Protein AF-A0A0G1VFM7-F1 (afdb_monomer_lite)

Secondary structure (DSSP, 8-state):
-HHHHHHHHHHHHHHHH-S--------SSGGG-S--PPP-HHHHTEEEEEESS---GGGHHHHHHHHHHHH-TTSEEEEEEETTS--GGGGGG-BTTEEEEEEPPPS---GGGHHHHHHHHHHHHHHHHHTT-SEEEEEETT-----SSHHHHHHHHHHHS--TTGGGS--

Sequence (171 aa):
MLRKLIIRVIIAARSITRKFITFHTRPMFASNMKYRGKETAEDALCAIIIQGPIKHEENFTLETVKLYRHHYPAATVVVSTWEEEDVSSFEVLKSEHFKIILNKKPPIAGQNNVNMQIASTKAGIDFATQLHLKYVLKTRTDERMYGVDCLKFLIKMLNRFPVVGLGKLFT

pLDDT: mean 91.55, std 11.04, range [38.28, 98.75]

Foldseek 3Di:
DVVVVVVVVQVVVCVVPVDDDDDDDDDQALVPDPDFADEDPLQLLEEEEAAEAADPVSSRLVRQQSNCCRLRVNHQYEYQYAPPHDPVSCPVVDDPSYYYHHDHQDPDLPDVSVVSRVRSVVVSVVVSVVVVRDYYHYDYSNDHDNDSCPSVVVVVVCVVDPDPDPPPPPD

Radius of gyration: 19.28 Å; chains: 1; bounding box: 52×42×46 Å

Structure (mmCIF, N/CA/C/O backbone):
data_AF-A0A0G1VFM7-F1
#
_entry.id   AF-A0A0G1VFM7-F1
#
loop_
_atom_site.group_PDB
_atom_site.id
_atom_site.type_symbol
_atom_site.label_atom_id
_atom_site.label_alt_id
_atom_site.label_comp_id
_atom_site.label_asym_id
_atom_site.label_entity_id
_atom_site.label_seq_id
_atom_site.pdbx_PDB_ins_code
_atom_site.Cartn_x
_atom_site.Cartn_y
_atom_site.Cartn_z
_atom_site.occupancy
_atom_site.B_iso_or_equiv
_atom_site.auth_seq_id
_atom_site.auth_comp_id
_atom_site.auth_asym_id
_atom_site.auth_atom_id
_atom_site.pdbx_PDB_model_num
ATOM 1 N N . MET A 1 1 ? 23.051 7.858 -19.584 1.00 60.56 1 MET A N 1
ATOM 2 C CA . MET A 1 1 ? 24.395 7.255 -19.759 1.00 60.56 1 MET A CA 1
ATOM 3 C C . MET A 1 1 ? 24.661 6.071 -18.824 1.00 60.56 1 MET A C 1
ATOM 5 O O . MET A 1 1 ? 25.046 5.024 -19.328 1.00 60.56 1 MET A O 1
ATOM 9 N N . LEU A 1 2 ? 24.378 6.171 -17.519 1.00 72.50 2 LEU A N 1
ATOM 10 C CA . LEU A 1 2 ? 24.672 5.128 -16.517 1.00 72.50 2 LEU A CA 1
ATOM 11 C C . LEU A 1 2 ? 24.056 3.741 -16.806 1.00 72.50 2 LEU A C 1
ATOM 13 O O . LEU A 1 2 ? 24.743 2.729 -16.735 1.00 72.50 2 LEU A O 1
ATOM 17 N N . ARG A 1 3 ? 22.790 3.677 -17.246 1.00 73.06 3 ARG A N 1
ATOM 18 C CA . ARG A 1 3 ? 22.129 2.405 -17.609 1.00 73.06 3 ARG A CA 1
ATOM 19 C C . ARG A 1 3 ? 22.849 1.649 -18.735 1.00 73.06 3 ARG A C 1
ATOM 21 O O . ARG A 1 3 ? 22.937 0.428 -18.685 1.00 73.06 3 ARG A O 1
ATOM 28 N N . LYS A 1 4 ? 23.383 2.360 -19.739 1.00 75.38 4 LYS A N 1
ATOM 29 C CA . LYS A 1 4 ? 24.144 1.740 -20.841 1.00 75.38 4 LYS A CA 1
ATOM 30 C C . LYS A 1 4 ? 25.476 1.173 -20.341 1.00 75.38 4 LYS A C 1
ATOM 32 O O . LYS A 1 4 ? 25.886 0.117 -20.808 1.00 75.38 4 LYS A O 1
ATOM 37 N N . LEU A 1 5 ? 26.113 1.843 -19.379 1.00 82.12 5 LEU A N 1
ATOM 38 C CA . LEU A 1 5 ? 27.342 1.368 -18.743 1.00 82.12 5 LEU A CA 1
ATOM 39 C C . LEU A 1 5 ? 27.089 0.102 -17.909 1.00 82.12 5 LEU A C 1
ATOM 41 O O . LEU A 1 5 ? 27.778 -0.892 -18.106 1.00 82.12 5 LEU A O 1
ATOM 45 N N . ILE A 1 6 ? 26.044 0.092 -17.074 1.00 80.75 6 ILE A N 1
ATOM 46 C CA . ILE A 1 6 ? 25.647 -1.081 -16.271 1.00 80.75 6 ILE A CA 1
ATOM 47 C C . ILE A 1 6 ? 25.335 -2.285 -17.168 1.00 80.75 6 ILE A C 1
ATOM 49 O O . ILE A 1 6 ? 25.810 -3.388 -16.915 1.00 80.75 6 ILE A O 1
ATOM 53 N N . ILE A 1 7 ? 24.594 -2.077 -18.262 1.00 79.81 7 ILE A N 1
ATOM 54 C CA . ILE A 1 7 ? 24.302 -3.146 -19.227 1.00 79.81 7 ILE A CA 1
ATOM 55 C C . ILE A 1 7 ? 25.593 -3.691 -19.854 1.00 79.81 7 ILE A C 1
ATOM 57 O O . ILE A 1 7 ? 25.735 -4.904 -19.973 1.00 79.81 7 ILE A O 1
ATOM 61 N N . ARG A 1 8 ? 26.558 -2.830 -20.212 1.00 81.69 8 ARG A N 1
ATOM 62 C CA . ARG A 1 8 ? 27.859 -3.274 -20.745 1.00 81.69 8 ARG A CA 1
ATOM 63 C C . ARG A 1 8 ? 28.638 -4.121 -19.737 1.00 81.69 8 ARG A C 1
ATOM 65 O O . ARG A 1 8 ? 29.173 -5.154 -20.125 1.00 81.69 8 ARG A O 1
ATOM 72 N N . VAL A 1 9 ? 28.647 -3.733 -18.461 1.00 84.50 9 VAL A N 1
ATOM 73 C CA . VAL A 1 9 ? 29.278 -4.515 -17.381 1.00 84.50 9 VAL A CA 1
ATOM 74 C C . VAL A 1 9 ? 28.606 -5.882 -17.230 1.00 84.50 9 VAL A C 1
ATOM 76 O O . VAL A 1 9 ? 29.286 -6.903 -17.176 1.00 84.50 9 VAL A O 1
ATOM 79 N N . ILE A 1 10 ? 27.273 -5.925 -17.240 1.00 83.25 10 ILE A N 1
ATOM 80 C CA . ILE A 1 10 ? 26.504 -7.174 -17.148 1.00 83.25 10 ILE A CA 1
ATOM 81 C C . ILE A 1 10 ? 26.780 -8.097 -18.345 1.00 83.25 10 ILE A C 1
ATOM 83 O O . ILE A 1 10 ? 26.940 -9.305 -18.174 1.00 83.25 10 ILE A O 1
ATOM 87 N N . ILE A 1 11 ? 26.874 -7.542 -19.557 1.00 78.50 11 ILE A N 1
ATOM 88 C CA . ILE A 1 11 ? 27.211 -8.308 -20.765 1.00 78.50 11 ILE A CA 1
ATOM 89 C C . ILE A 1 11 ? 28.635 -8.871 -20.671 1.00 78.50 11 ILE A C 1
ATOM 91 O O . ILE A 1 11 ? 28.840 -10.039 -20.986 1.00 78.50 11 ILE A O 1
ATOM 95 N N . ALA A 1 12 ? 29.607 -8.089 -20.198 1.00 81.62 12 ALA A N 1
ATOM 96 C CA . ALA A 1 12 ? 30.971 -8.579 -19.996 1.00 81.62 12 ALA A CA 1
ATOM 97 C C . ALA A 1 12 ? 31.026 -9.710 -18.949 1.00 81.62 12 ALA A C 1
ATOM 99 O O . ALA A 1 12 ? 31.680 -10.731 -19.164 1.00 81.62 12 ALA A O 1
ATOM 100 N N . ALA A 1 13 ? 30.263 -9.586 -17.857 1.00 79.44 13 ALA A N 1
ATOM 101 C CA . ALA A 1 13 ? 30.152 -10.619 -16.828 1.00 79.44 13 ALA A CA 1
ATOM 102 C C . ALA A 1 13 ? 29.525 -11.928 -17.350 1.00 79.44 13 ALA A C 1
ATOM 104 O O . ALA A 1 13 ? 29.862 -13.009 -16.860 1.00 79.44 13 ALA A O 1
ATOM 105 N N . ARG A 1 14 ? 28.663 -11.877 -18.377 1.00 81.50 14 ARG A N 1
ATOM 106 C CA . ARG A 1 14 ? 28.133 -13.082 -19.042 1.00 81.50 14 ARG A CA 1
ATOM 107 C C . ARG A 1 14 ? 29.241 -13.905 -19.702 1.00 81.50 14 ARG A C 1
ATOM 109 O O . ARG A 1 14 ? 29.219 -15.128 -19.580 1.00 81.50 14 ARG A O 1
ATOM 116 N N . SER A 1 15 ? 30.203 -13.262 -20.364 1.00 75.94 15 SER A N 1
ATOM 117 C CA . SER A 1 15 ? 31.310 -13.958 -21.040 1.00 75.94 15 SER A CA 1
ATOM 118 C C . SER A 1 15 ? 32.199 -14.728 -20.061 1.00 75.94 15 SER A C 1
ATOM 120 O O . SER A 1 15 ? 32.720 -15.784 -20.402 1.00 75.94 15 SER A O 1
ATOM 122 N N . ILE A 1 16 ? 32.316 -14.229 -18.828 1.00 82.50 16 ILE A N 1
ATOM 123 C CA . ILE A 1 16 ? 33.106 -14.851 -17.759 1.00 82.50 16 ILE A CA 1
ATOM 124 C C . ILE A 1 16 ? 32.307 -15.962 -17.064 1.00 82.50 16 ILE A C 1
ATOM 126 O O . ILE A 1 16 ? 32.811 -17.058 -16.844 1.00 82.50 16 ILE A O 1
ATOM 130 N N . THR A 1 17 ? 31.042 -15.701 -16.729 1.00 84.69 17 THR A N 1
ATOM 131 C CA . THR A 1 17 ? 30.220 -16.615 -15.912 1.00 84.69 17 THR A CA 1
ATOM 132 C C . THR A 1 17 ? 29.528 -17.718 -16.710 1.00 84.69 17 THR A C 1
ATOM 134 O O . THR A 1 17 ? 29.045 -18.676 -16.110 1.00 84.69 17 THR A O 1
ATOM 137 N N . ARG A 1 18 ? 29.430 -17.576 -18.041 1.00 85.19 18 ARG A N 1
ATOM 138 C CA . ARG A 1 18 ? 28.647 -18.441 -18.946 1.00 85.19 18 ARG A CA 1
ATOM 139 C C . ARG A 1 18 ? 27.169 -18.600 -18.541 1.00 85.19 18 ARG A C 1
ATOM 141 O O . ARG A 1 18 ? 26.533 -19.588 -18.894 1.00 85.19 18 ARG A O 1
ATOM 148 N N . LYS A 1 19 ? 26.601 -17.626 -17.821 1.00 84.94 19 LYS A N 1
ATOM 149 C CA . LYS A 1 19 ? 25.201 -17.623 -17.357 1.00 84.94 19 LYS A CA 1
ATOM 150 C C . LYS A 1 19 ? 24.385 -16.531 -18.047 1.00 84.94 19 LYS A C 1
ATOM 152 O O . LYS A 1 19 ? 24.918 -15.489 -18.427 1.00 84.94 19 LYS A O 1
ATOM 157 N N . PHE A 1 20 ? 23.076 -16.738 -18.182 1.00 83.88 20 PHE A N 1
ATOM 158 C CA . PHE A 1 20 ? 22.158 -15.659 -18.553 1.00 83.88 20 PHE A CA 1
ATOM 159 C C . PHE A 1 20 ? 21.971 -14.718 -17.358 1.00 83.88 20 PHE A C 1
ATOM 161 O O . PHE A 1 20 ? 21.590 -15.162 -16.279 1.00 83.88 20 PHE A O 1
ATOM 168 N N . ILE A 1 21 ? 22.247 -13.425 -17.550 1.00 83.56 21 ILE A N 1
ATOM 169 C CA . ILE A 1 21 ? 22.096 -12.400 -16.511 1.00 83.56 21 ILE A CA 1
ATOM 170 C C . ILE A 1 21 ? 20.976 -11.447 -16.926 1.00 83.56 21 ILE A C 1
ATOM 172 O O . ILE A 1 21 ? 21.009 -10.875 -18.016 1.00 83.56 21 ILE A O 1
ATOM 176 N N . THR A 1 22 ? 19.996 -11.260 -16.045 1.00 80.25 22 THR A N 1
ATOM 177 C CA . THR A 1 22 ? 18.881 -10.325 -16.231 1.00 80.25 22 THR A CA 1
ATOM 178 C C . THR A 1 22 ? 18.971 -9.184 -15.227 1.00 80.25 22 THR A C 1
ATOM 180 O O . THR A 1 22 ? 19.185 -9.419 -14.041 1.00 80.25 22 THR A O 1
ATOM 183 N N . PHE A 1 23 ? 18.746 -7.953 -15.682 1.00 83.44 23 PHE A N 1
ATOM 184 C CA . PHE A 1 23 ? 18.671 -6.767 -14.832 1.00 83.44 23 PHE A CA 1
ATOM 185 C C . PHE A 1 23 ? 17.416 -5.974 -15.163 1.00 83.44 23 PHE A C 1
ATOM 187 O O . PHE A 1 23 ? 17.111 -5.742 -16.335 1.00 83.44 23 PHE A O 1
ATOM 194 N N . HIS A 1 24 ? 16.690 -5.551 -14.132 1.00 84.81 24 HIS A N 1
ATOM 195 C CA . HIS A 1 24 ? 15.420 -4.864 -14.299 1.00 84.81 24 HIS A CA 1
ATOM 196 C C . HIS A 1 24 ? 15.310 -3.669 -13.350 1.00 84.81 24 HIS A C 1
ATOM 198 O O . HIS A 1 24 ? 15.416 -3.808 -12.139 1.00 84.81 24 HIS A O 1
ATOM 204 N N . THR A 1 25 ? 15.000 -2.499 -13.908 1.00 89.88 25 THR A N 1
ATOM 205 C CA . THR A 1 25 ? 14.692 -1.264 -13.169 1.00 89.88 25 THR A CA 1
ATOM 206 C C . THR A 1 25 ? 13.190 -1.021 -13.142 1.00 89.88 25 THR A C 1
ATOM 208 O O . THR A 1 25 ? 12.519 -1.322 -14.129 1.00 89.88 25 THR A O 1
ATOM 211 N N . ARG A 1 26 ? 12.646 -0.453 -12.067 1.00 91.62 26 ARG A N 1
ATOM 212 C CA . ARG A 1 26 ? 11.230 -0.061 -11.996 1.00 91.62 26 ARG A CA 1
ATOM 213 C C . ARG A 1 26 ? 11.095 1.461 -11.848 1.00 91.62 26 ARG A C 1
ATOM 215 O O . ARG A 1 26 ? 12.008 2.071 -11.294 1.00 91.62 26 ARG A O 1
ATOM 222 N N . PRO A 1 27 ? 10.024 2.087 -12.371 1.00 94.69 27 PRO A N 1
ATOM 223 C CA . PRO A 1 27 ? 9.819 3.524 -12.209 1.00 94.69 27 PRO A CA 1
ATOM 224 C C . PRO A 1 27 ? 9.600 3.898 -10.741 1.00 94.69 27 PRO A C 1
ATOM 226 O O . PRO A 1 27 ? 8.783 3.281 -10.070 1.00 94.69 27 PRO A O 1
ATOM 229 N N . MET A 1 28 ? 10.297 4.922 -10.248 1.00 95.88 28 MET A N 1
ATOM 230 C CA . MET A 1 28 ? 10.112 5.395 -8.868 1.00 95.88 28 MET A CA 1
ATOM 231 C C . MET A 1 28 ? 8.787 6.1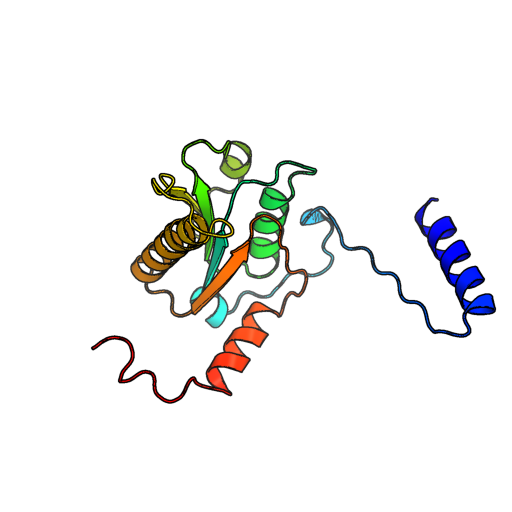45 -8.686 1.00 95.88 28 MET A C 1
ATOM 233 O O . MET A 1 28 ? 8.150 5.999 -7.648 1.00 95.88 28 MET A O 1
ATOM 237 N N . PHE A 1 29 ? 8.357 6.883 -9.711 1.00 96.94 29 PHE A N 1
ATOM 238 C CA . PHE A 1 29 ? 7.152 7.710 -9.682 1.00 96.94 29 PHE A CA 1
ATOM 239 C C . PHE A 1 29 ? 5.995 7.035 -10.411 1.00 96.94 29 PHE A C 1
ATOM 241 O O . PHE A 1 29 ? 6.179 6.487 -11.504 1.00 96.94 29 PHE A O 1
ATOM 248 N N . ALA A 1 30 ? 4.793 7.125 -9.842 1.00 95.88 30 ALA A N 1
ATOM 249 C CA . ALA A 1 30 ? 3.584 6.562 -10.439 1.00 95.88 30 ALA A CA 1
ATOM 250 C C . ALA A 1 30 ? 3.264 7.193 -11.806 1.00 95.88 30 ALA A C 1
ATOM 252 O O . ALA A 1 30 ? 2.807 6.503 -12.715 1.00 95.88 30 ALA A O 1
ATOM 253 N N . SER A 1 31 ? 3.592 8.476 -11.991 1.00 95.75 31 SER A N 1
ATOM 254 C CA . SER A 1 31 ? 3.444 9.203 -13.262 1.00 95.75 31 SER A CA 1
ATOM 255 C C . SER A 1 31 ? 4.256 8.608 -14.417 1.00 95.75 31 SER A C 1
ATOM 257 O O . SER A 1 31 ? 3.901 8.789 -15.578 1.00 95.75 31 SER A O 1
ATOM 259 N N . ASN A 1 32 ? 5.318 7.855 -14.118 1.00 95.94 32 ASN A N 1
ATOM 260 C CA . ASN A 1 32 ? 6.173 7.221 -15.122 1.00 95.94 32 ASN A CA 1
ATOM 261 C C . ASN A 1 32 ? 5.675 5.823 -15.535 1.00 95.94 32 ASN A C 1
ATOM 263 O O . ASN A 1 32 ? 6.335 5.131 -16.321 1.00 95.94 32 ASN A O 1
ATOM 267 N N . MET A 1 33 ? 4.535 5.373 -15.003 1.00 94.56 33 MET A N 1
ATOM 268 C CA . MET A 1 33 ? 3.935 4.096 -15.371 1.00 94.56 33 MET A CA 1
ATOM 269 C C . MET A 1 33 ? 3.219 4.189 -16.714 1.00 94.56 33 MET A C 1
ATOM 271 O O . MET A 1 33 ? 2.302 4.979 -16.902 1.00 94.56 33 MET A O 1
ATOM 275 N N . LYS A 1 34 ? 3.604 3.314 -17.646 1.00 90.75 34 LYS A N 1
ATOM 276 C CA . LYS A 1 34 ? 3.023 3.268 -18.999 1.00 90.75 34 LYS A CA 1
ATOM 277 C C . LYS A 1 34 ? 1.641 2.624 -19.059 1.00 90.75 34 LYS A C 1
ATOM 279 O O . LYS A 1 34 ? 0.901 2.856 -20.006 1.00 90.75 34 LYS A O 1
ATOM 284 N N . TYR A 1 35 ? 1.327 1.783 -18.081 1.00 87.94 35 TYR A N 1
ATOM 285 C CA . TYR A 1 35 ? 0.092 1.012 -18.038 1.00 87.94 35 TYR A CA 1
ATOM 286 C C . TYR A 1 35 ? -0.725 1.450 -16.832 1.00 87.94 35 TYR A C 1
ATOM 288 O O . TYR A 1 35 ? -0.168 1.715 -15.764 1.00 87.94 35 TYR A O 1
ATOM 296 N N . ARG A 1 36 ? -2.038 1.522 -17.024 1.00 90.06 36 ARG A N 1
ATOM 297 C CA . ARG A 1 36 ? -3.035 1.783 -15.990 1.00 90.06 36 ARG A CA 1
ATOM 298 C C . ARG A 1 36 ? -3.875 0.526 -15.828 1.00 90.06 36 ARG A C 1
ATOM 300 O O . ARG A 1 36 ? -4.110 -0.174 -16.814 1.00 90.06 36 ARG A O 1
ATOM 307 N N . GLY A 1 37 ? -4.296 0.230 -14.605 1.00 89.44 37 GLY A N 1
ATOM 308 C CA . GLY A 1 37 ? -5.250 -0.853 -14.415 1.00 89.44 37 GLY A CA 1
ATOM 309 C C . GLY A 1 37 ? -6.651 -0.439 -14.843 1.00 89.44 37 GLY A C 1
ATOM 310 O O . GLY A 1 37 ? -6.937 0.741 -15.066 1.00 89.44 37 GLY A O 1
ATOM 311 N N . LYS A 1 38 ? -7.513 -1.438 -14.999 1.00 89.50 38 LYS A N 1
ATOM 312 C CA . LYS A 1 38 ? -8.927 -1.221 -15.291 1.00 89.50 38 LYS A CA 1
ATOM 313 C C . LYS A 1 38 ? -9.689 -1.151 -13.982 1.00 89.50 38 LYS A C 1
ATOM 315 O O . LYS A 1 38 ? -9.327 -1.813 -13.019 1.00 89.50 38 LYS A O 1
ATOM 320 N N . GLU A 1 39 ? -10.751 -0.369 -13.975 1.00 89.31 39 GLU A N 1
ATOM 321 C CA . GLU A 1 39 ? -11.720 -0.427 -12.896 1.00 89.31 39 GLU A CA 1
ATOM 322 C C . GLU A 1 39 ? -12.513 -1.733 -13.004 1.00 89.31 39 GLU A C 1
ATOM 324 O O . GLU A 1 39 ? -12.977 -2.089 -14.091 1.00 89.31 39 GLU A O 1
ATOM 329 N N . THR A 1 40 ? -12.623 -2.477 -11.905 1.00 91.44 40 THR A N 1
ATOM 330 C CA . THR A 1 40 ? -13.384 -3.728 -11.862 1.00 91.44 40 THR A CA 1
ATOM 331 C C . THR A 1 40 ? -14.272 -3.766 -10.627 1.00 91.44 40 THR A C 1
ATOM 333 O O . THR A 1 40 ? -13.930 -3.207 -9.583 1.00 91.44 40 THR A O 1
ATOM 336 N N . ALA A 1 41 ? -15.414 -4.447 -10.741 1.00 91.50 41 ALA A N 1
ATOM 337 C CA . ALA A 1 41 ? -16.328 -4.629 -9.619 1.00 91.50 41 ALA A CA 1
ATOM 338 C C . ALA A 1 41 ? -15.670 -5.421 -8.478 1.00 91.50 41 ALA A C 1
ATOM 340 O O . ALA A 1 41 ? -15.945 -5.160 -7.312 1.00 91.50 41 ALA A O 1
ATOM 341 N N . GLU A 1 42 ? -14.777 -6.368 -8.788 1.00 92.19 42 GLU A N 1
ATOM 342 C CA . GLU A 1 42 ? -14.026 -7.079 -7.755 1.00 92.19 42 GLU A CA 1
ATOM 343 C C . GLU A 1 42 ? -13.046 -6.173 -7.000 1.00 92.19 42 GLU A C 1
ATOM 345 O O . GLU A 1 42 ? -12.967 -6.277 -5.775 1.00 92.19 42 GLU A O 1
ATOM 350 N N . ASP A 1 43 ? -12.343 -5.267 -7.687 1.00 93.81 43 ASP A N 1
ATOM 351 C CA . ASP A 1 43 ? -11.438 -4.314 -7.029 1.00 93.81 43 ASP A CA 1
ATOM 352 C C . ASP A 1 43 ? -12.207 -3.337 -6.130 1.00 93.81 43 ASP A C 1
ATOM 354 O O . ASP A 1 43 ? -11.718 -2.994 -5.056 1.00 93.81 43 ASP A O 1
ATOM 358 N N . ALA A 1 44 ? -13.435 -2.958 -6.508 1.00 95.56 44 ALA A N 1
ATOM 359 C CA . ALA A 1 44 ? -14.317 -2.122 -5.686 1.00 95.56 44 ALA A CA 1
ATOM 360 C C . ALA A 1 44 ? -14.666 -2.756 -4.326 1.00 95.56 44 ALA A C 1
ATOM 362 O O . ALA A 1 44 ? -15.021 -2.058 -3.381 1.00 95.56 44 ALA A O 1
ATOM 363 N N . LEU A 1 45 ? -14.532 -4.080 -4.206 1.00 97.12 45 LEU A N 1
ATOM 364 C CA . LEU A 1 45 ? -14.742 -4.828 -2.965 1.00 97.12 45 LEU A CA 1
ATOM 365 C C . LEU A 1 45 ? -13.449 -5.026 -2.158 1.00 97.12 45 LEU A C 1
ATOM 367 O O . LEU A 1 45 ? -13.439 -5.827 -1.219 1.00 97.12 45 LEU A O 1
ATOM 371 N N . CYS A 1 46 ? -12.355 -4.356 -2.526 1.00 97.75 46 CYS A N 1
ATOM 372 C CA . CYS A 1 46 ? -11.041 -4.559 -1.928 1.00 97.75 46 CYS A CA 1
ATOM 373 C C . CYS A 1 46 ? -10.546 -3.342 -1.147 1.00 97.75 46 CYS A C 1
ATOM 375 O O . CYS A 1 46 ? -10.630 -2.202 -1.605 1.00 97.75 46 CYS A O 1
ATOM 377 N N . ALA A 1 47 ? -9.909 -3.616 -0.009 1.00 98.44 47 ALA A N 1
ATOM 378 C CA . ALA A 1 47 ? -9.020 -2.678 0.662 1.00 98.44 47 ALA A CA 1
ATOM 379 C C . ALA A 1 47 ? -7.554 -3.098 0.488 1.00 98.44 47 ALA A C 1
ATOM 381 O O . ALA A 1 47 ? -7.196 -4.248 0.749 1.00 98.44 47 ALA A O 1
ATOM 382 N N . ILE A 1 48 ? -6.687 -2.159 0.107 1.00 98.56 48 ILE A N 1
ATOM 383 C CA . ILE A 1 48 ? -5.231 -2.331 0.132 1.00 98.56 48 ILE A CA 1
ATOM 384 C C . ILE A 1 48 ? -4.691 -1.607 1.366 1.00 98.56 48 ILE A C 1
ATOM 386 O O . ILE A 1 48 ? -4.646 -0.379 1.392 1.00 98.56 48 ILE A O 1
ATOM 390 N N . ILE A 1 49 ? -4.278 -2.360 2.383 1.00 98.75 49 ILE A N 1
ATOM 391 C CA . ILE A 1 49 ? -3.742 -1.830 3.640 1.00 98.75 49 ILE A CA 1
ATOM 392 C C . ILE A 1 49 ? -2.218 -1.794 3.552 1.00 98.75 49 ILE A C 1
ATOM 394 O O . ILE A 1 49 ? -1.556 -2.831 3.567 1.00 98.75 49 ILE A O 1
ATOM 398 N N . ILE A 1 50 ? -1.661 -0.592 3.503 1.00 98.69 50 ILE A N 1
ATOM 399 C CA . I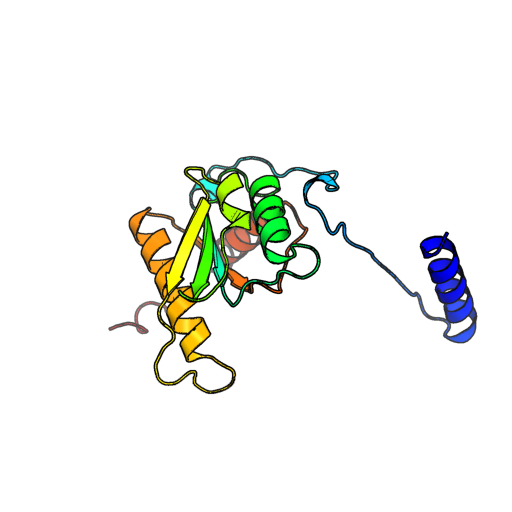LE A 1 50 ? -0.227 -0.331 3.557 1.00 98.69 50 ILE A CA 1
ATOM 400 C C . ILE A 1 50 ? 0.132 -0.033 5.009 1.00 98.69 50 ILE A C 1
ATOM 402 O O . ILE A 1 50 ? -0.275 0.984 5.570 1.00 98.69 50 ILE A O 1
ATOM 406 N N . GLN A 1 51 ? 0.883 -0.939 5.620 1.00 98.19 51 GLN A N 1
ATOM 407 C CA . GLN A 1 51 ? 1.157 -0.934 7.048 1.00 98.19 51 GLN A CA 1
ATOM 408 C C . GLN A 1 51 ? 2.623 -0.593 7.350 1.00 98.19 51 GLN A C 1
ATOM 410 O O . GLN A 1 51 ? 3.528 -1.171 6.751 1.00 98.19 51 GLN A O 1
ATOM 415 N N . GLY A 1 52 ? 2.871 0.290 8.320 1.00 97.06 52 GLY A N 1
ATOM 416 C CA . GLY A 1 52 ? 4.221 0.580 8.826 1.00 97.06 52 GLY A CA 1
ATOM 417 C C . GLY A 1 52 ? 4.579 2.070 8.844 1.00 97.06 52 GLY A C 1
ATOM 418 O O . GLY A 1 52 ? 3.732 2.890 8.509 1.00 97.06 52 GLY A O 1
ATOM 419 N N . PRO A 1 53 ? 5.818 2.420 9.245 1.00 97.12 53 PRO A N 1
ATOM 420 C CA . PRO A 1 53 ? 6.296 3.807 9.263 1.00 97.12 53 PRO A CA 1
ATOM 421 C C . PRO A 1 53 ? 6.460 4.356 7.842 1.00 97.12 53 PRO A C 1
ATOM 423 O O . PRO A 1 53 ? 6.828 3.605 6.931 1.00 97.12 53 PRO A O 1
ATOM 426 N N . ILE A 1 54 ? 6.226 5.648 7.635 1.00 98.31 54 ILE A N 1
ATOM 427 C CA . ILE A 1 54 ? 6.276 6.271 6.314 1.00 98.31 54 ILE A CA 1
ATOM 428 C C . ILE A 1 54 ? 7.717 6.276 5.789 1.00 98.31 54 ILE A C 1
ATOM 430 O O . ILE A 1 54 ? 8.680 6.619 6.475 1.00 98.31 54 ILE A O 1
ATOM 434 N N . LYS A 1 55 ? 7.887 5.864 4.529 1.00 98.12 55 LYS A N 1
ATOM 435 C CA . LYS A 1 55 ? 9.160 5.960 3.809 1.00 98.12 55 LYS A CA 1
ATOM 436 C C . LYS A 1 55 ? 9.176 7.244 2.990 1.00 98.12 55 LYS A C 1
ATOM 438 O O . LYS A 1 55 ? 8.581 7.308 1.913 1.00 98.12 55 LYS A O 1
ATOM 443 N N . HIS A 1 56 ? 9.854 8.250 3.541 1.00 96.88 56 HIS A N 1
ATOM 444 C CA . HIS A 1 56 ? 9.996 9.585 2.953 1.00 96.88 56 HIS A CA 1
ATOM 445 C C . HIS A 1 56 ? 11.069 9.664 1.863 1.00 96.88 56 HIS A C 1
ATOM 447 O O . HIS A 1 56 ? 10.976 10.519 0.987 1.00 96.88 56 HIS A O 1
ATOM 453 N N . GLU A 1 57 ? 12.064 8.773 1.891 1.00 95.88 57 GLU A N 1
ATOM 454 C CA . GLU A 1 57 ? 13.097 8.697 0.853 1.00 95.88 57 GLU A CA 1
ATOM 455 C C . GLU A 1 57 ? 12.444 8.542 -0.527 1.00 95.88 57 GLU A C 1
ATOM 457 O O . GLU A 1 57 ? 11.625 7.643 -0.734 1.00 95.88 57 GLU A O 1
ATOM 462 N N . GLU A 1 58 ? 12.750 9.469 -1.441 1.00 95.38 58 GLU A N 1
ATOM 463 C CA . GLU A 1 58 ? 12.154 9.556 -2.784 1.00 95.38 58 GLU A CA 1
ATOM 464 C C . GLU A 1 58 ? 10.611 9.507 -2.794 1.00 95.38 58 GLU A C 1
ATOM 466 O O . GLU A 1 58 ? 9.993 9.057 -3.761 1.00 95.38 58 GLU A O 1
ATOM 471 N N . ASN A 1 59 ? 9.969 9.951 -1.704 1.00 96.75 59 ASN A N 1
ATOM 472 C CA . ASN A 1 59 ? 8.525 9.849 -1.487 1.00 96.75 59 ASN A CA 1
ATOM 473 C C . ASN A 1 59 ? 7.986 8.416 -1.653 1.00 96.75 59 ASN A C 1
ATOM 475 O O . ASN A 1 59 ? 6.873 8.224 -2.150 1.00 96.75 59 ASN A O 1
ATOM 479 N N . PHE A 1 60 ? 8.757 7.395 -1.265 1.00 98.12 60 PHE A N 1
ATOM 480 C CA . PHE A 1 60 ? 8.458 6.000 -1.586 1.00 98.12 60 PHE A CA 1
ATOM 481 C C . PHE A 1 60 ? 7.028 5.583 -1.218 1.00 98.12 60 PHE A C 1
ATOM 483 O O . PHE A 1 60 ? 6.311 5.072 -2.080 1.00 98.12 60 PHE A O 1
ATOM 490 N N . THR A 1 61 ? 6.578 5.806 0.021 1.00 98.44 61 THR A N 1
ATOM 491 C CA . THR A 1 61 ? 5.226 5.382 0.429 1.00 98.44 61 THR A CA 1
ATOM 492 C C . THR A 1 61 ? 4.139 6.179 -0.298 1.00 98.44 61 THR A C 1
ATOM 494 O O . THR A 1 61 ? 3.152 5.595 -0.747 1.00 98.44 61 THR A O 1
ATOM 497 N N . LEU A 1 62 ? 4.333 7.487 -0.490 1.00 98.25 62 LEU A N 1
ATOM 498 C CA . LEU A 1 62 ? 3.400 8.344 -1.227 1.00 98.25 62 LEU A CA 1
ATOM 499 C C . LEU A 1 62 ? 3.255 7.892 -2.688 1.00 98.25 62 LEU A C 1
ATOM 501 O O . LEU A 1 62 ? 2.143 7.740 -3.195 1.00 98.25 62 LEU A O 1
ATOM 505 N N . GLU A 1 63 ? 4.372 7.627 -3.362 1.00 98.38 63 GLU A N 1
ATOM 506 C CA . GLU A 1 63 ? 4.379 7.129 -4.737 1.00 98.38 63 GLU A CA 1
ATOM 507 C C . GLU A 1 63 ? 3.832 5.699 -4.835 1.00 98.38 63 GLU A C 1
ATOM 509 O O . GLU A 1 63 ? 3.212 5.358 -5.840 1.00 98.38 63 GLU A O 1
ATOM 514 N N . THR A 1 64 ? 3.962 4.878 -3.786 1.00 98.44 64 THR A N 1
ATOM 515 C CA . THR A 1 64 ? 3.280 3.577 -3.702 1.00 98.44 64 THR A CA 1
ATOM 516 C C . THR A 1 64 ? 1.761 3.752 -3.647 1.00 98.44 64 THR A C 1
ATOM 518 O O . THR A 1 64 ? 1.054 3.069 -4.386 1.00 98.44 64 THR A O 1
ATOM 521 N N . VAL A 1 65 ? 1.238 4.692 -2.850 1.00 98.38 65 VAL A N 1
ATOM 522 C CA . VAL A 1 65 ? -0.208 4.988 -2.826 1.00 98.38 65 VAL A CA 1
ATOM 523 C C . VAL A 1 65 ? -0.690 5.460 -4.195 1.00 98.38 65 VAL A C 1
ATOM 525 O O . VAL A 1 65 ? -1.685 4.946 -4.705 1.00 98.38 65 VAL A O 1
ATOM 528 N N . LYS A 1 66 ? 0.020 6.407 -4.822 1.00 97.81 66 LYS A N 1
ATOM 529 C CA . LYS A 1 66 ? -0.319 6.884 -6.172 1.00 97.81 66 LYS A CA 1
ATOM 530 C C . LYS A 1 66 ? -0.303 5.742 -7.186 1.00 97.81 66 LYS A C 1
ATOM 532 O O . LYS A 1 66 ? -1.209 5.645 -8.009 1.00 97.81 66 LYS A O 1
ATOM 537 N N . LEU A 1 67 ? 0.687 4.853 -7.099 1.00 97.88 67 LEU A N 1
ATOM 538 C CA . LEU A 1 67 ? 0.791 3.683 -7.963 1.00 97.88 67 LEU A CA 1
ATOM 539 C C . LEU A 1 67 ? -0.397 2.738 -7.779 1.00 97.88 67 LEU A C 1
ATOM 541 O O . LEU A 1 67 ? -0.994 2.318 -8.766 1.00 97.88 67 LEU A O 1
ATOM 545 N N . TYR A 1 68 ? -0.768 2.425 -6.537 1.00 97.88 68 TYR A N 1
ATOM 546 C CA . TYR A 1 68 ? -1.903 1.546 -6.260 1.00 97.88 68 TYR A CA 1
ATOM 547 C C . TYR A 1 68 ? -3.217 2.155 -6.727 1.00 97.88 68 TYR A C 1
ATOM 549 O O . TYR A 1 68 ? -3.991 1.453 -7.359 1.00 97.88 68 TYR A O 1
ATOM 557 N N . ARG A 1 69 ? -3.435 3.460 -6.550 1.00 95.94 69 ARG A N 1
ATOM 558 C CA . ARG A 1 69 ? -4.617 4.145 -7.102 1.00 95.94 69 ARG A CA 1
ATOM 559 C C . ARG A 1 69 ? -4.624 4.190 -8.632 1.00 95.94 69 ARG A C 1
ATOM 561 O O . ARG A 1 69 ? -5.682 4.175 -9.252 1.00 95.94 69 ARG A O 1
ATOM 568 N N . HIS A 1 70 ? -3.451 4.232 -9.261 1.00 95.38 70 HIS A N 1
ATOM 569 C CA . HIS A 1 70 ? -3.321 4.150 -10.718 1.00 95.38 70 HIS A CA 1
ATOM 570 C C . HIS A 1 70 ? -3.591 2.732 -11.245 1.00 95.38 70 HIS A C 1
ATOM 572 O O . HIS A 1 70 ? -4.143 2.557 -12.329 1.00 95.38 70 HIS A O 1
ATOM 578 N N . HIS A 1 71 ? -3.200 1.700 -10.501 1.00 96.12 71 HIS A N 1
ATOM 579 C CA . HIS A 1 71 ? -3.392 0.299 -10.888 1.00 96.12 71 HIS A CA 1
ATOM 580 C C . HIS A 1 71 ? -4.747 -0.276 -10.474 1.00 96.12 71 HIS A C 1
ATOM 582 O O . HIS A 1 71 ? -5.271 -1.128 -11.174 1.00 96.12 71 HIS A O 1
ATOM 588 N N . TYR A 1 72 ? -5.333 0.205 -9.388 1.00 96.19 72 TYR A N 1
ATOM 589 C CA . TYR A 1 72 ? -6.557 -0.328 -8.798 1.00 96.19 72 TYR A CA 1
ATOM 590 C C . TYR A 1 72 ? -7.491 0.835 -8.452 1.00 96.19 72 TYR A C 1
ATOM 592 O O . TYR A 1 72 ? -7.714 1.114 -7.276 1.00 96.19 72 TYR A O 1
ATOM 600 N N . PRO A 1 73 ? -7.999 1.575 -9.455 1.00 94.38 73 PRO A N 1
ATOM 601 C CA . PRO A 1 73 ? -8.709 2.832 -9.218 1.00 94.38 73 PRO A CA 1
ATOM 602 C C . PRO A 1 73 ? -9.996 2.685 -8.393 1.00 94.38 73 PRO A C 1
ATOM 604 O O . PRO A 1 73 ? -10.363 3.643 -7.722 1.00 94.38 73 PRO A O 1
ATOM 607 N N . ALA A 1 74 ? -10.637 1.510 -8.410 1.00 95.56 74 ALA A N 1
ATOM 608 C CA . ALA A 1 74 ? -11.808 1.208 -7.581 1.00 95.56 74 ALA A CA 1
ATOM 609 C C . ALA A 1 74 ? -11.464 0.696 -6.171 1.00 95.56 74 ALA A C 1
ATOM 611 O O . ALA A 1 74 ? -12.328 0.701 -5.298 1.00 95.56 74 ALA A O 1
ATOM 612 N N . ALA A 1 75 ? -10.233 0.234 -5.931 1.00 97.50 75 ALA A N 1
ATOM 613 C CA . ALA A 1 75 ? -9.861 -0.303 -4.628 1.00 97.50 75 ALA A CA 1
ATOM 614 C C . ALA A 1 75 ? -9.623 0.824 -3.620 1.00 97.50 75 ALA A C 1
ATOM 616 O O . ALA A 1 75 ? -8.992 1.839 -3.922 1.00 97.50 75 ALA A O 1
ATOM 617 N N . THR A 1 76 ? -10.054 0.603 -2.381 1.00 98.25 76 THR A N 1
ATOM 618 C CA . THR A 1 76 ? -9.800 1.539 -1.285 1.00 98.25 76 THR A CA 1
ATOM 619 C C . THR A 1 76 ? -8.375 1.353 -0.773 1.00 98.25 76 THR A C 1
ATOM 621 O O . THR A 1 76 ? -8.020 0.291 -0.263 1.00 98.25 76 THR A O 1
ATOM 624 N N . VAL A 1 77 ? -7.534 2.381 -0.878 1.00 98.50 77 VAL A N 1
ATOM 625 C CA . VAL A 1 77 ? -6.154 2.347 -0.372 1.00 98.50 77 VAL A CA 1
ATOM 626 C C . VAL A 1 77 ? -6.102 2.964 1.022 1.00 98.50 77 VAL A C 1
ATOM 628 O O . VAL A 1 77 ? -6.508 4.106 1.229 1.00 98.50 77 VAL A O 1
ATOM 631 N N . VAL A 1 78 ? -5.564 2.220 1.982 1.00 98.69 78 VAL A N 1
ATOM 632 C CA . VAL A 1 78 ? -5.450 2.635 3.380 1.00 98.69 78 VAL A CA 1
ATOM 633 C C . VAL A 1 78 ? -3.983 2.646 3.777 1.00 98.69 78 VAL A C 1
ATOM 635 O O . VAL A 1 78 ? -3.323 1.614 3.716 1.00 98.69 78 VAL A O 1
ATOM 638 N N . VAL A 1 79 ? -3.468 3.788 4.222 1.00 98.69 79 VAL A N 1
ATOM 639 C CA . VAL A 1 79 ? -2.172 3.857 4.909 1.00 98.69 79 VAL A CA 1
ATOM 640 C C . VAL A 1 79 ? -2.438 3.813 6.407 1.00 98.69 79 VAL A C 1
ATOM 642 O O . VAL A 1 79 ? -3.029 4.737 6.957 1.00 98.69 79 VAL A O 1
ATOM 645 N N . SER A 1 80 ? -2.025 2.731 7.063 1.00 98.56 80 SER A N 1
ATOM 646 C CA . SER A 1 80 ? -2.163 2.555 8.510 1.00 98.56 80 SER A CA 1
ATOM 647 C C . SER A 1 80 ? -0.791 2.677 9.169 1.00 98.56 80 SER A C 1
ATOM 649 O O . SER A 1 80 ? 0.053 1.781 9.060 1.00 98.56 80 SER A O 1
ATOM 651 N N . THR A 1 81 ? -0.563 3.822 9.809 1.00 98.44 81 THR A N 1
ATOM 652 C CA . THR A 1 81 ? 0.735 4.255 10.348 1.00 98.44 81 THR A CA 1
ATOM 653 C C . THR A 1 81 ? 0.583 4.784 11.781 1.00 98.44 81 THR A C 1
ATOM 655 O O . THR A 1 81 ? -0.457 4.572 12.405 1.00 98.44 81 THR A O 1
ATOM 658 N N . TRP A 1 82 ? 1.615 5.408 12.344 1.00 98.06 82 TRP A N 1
ATOM 659 C CA . TRP A 1 82 ? 1.659 5.874 13.734 1.00 98.06 82 TRP A CA 1
ATOM 660 C C . TRP A 1 82 ? 1.226 7.331 13.885 1.00 98.06 82 TRP A C 1
ATOM 662 O O . TRP A 1 82 ? 1.426 8.119 12.969 1.00 98.06 82 TRP A O 1
ATOM 672 N N . GLU A 1 83 ? 0.671 7.692 15.045 1.00 98.00 83 GLU A N 1
ATOM 673 C CA . GLU A 1 83 ? 0.254 9.072 15.367 1.00 98.00 83 GLU A CA 1
ATOM 674 C C . GLU A 1 83 ? 1.378 10.107 15.224 1.00 98.00 83 GLU A C 1
ATOM 676 O O . GLU A 1 83 ? 1.099 11.257 14.898 1.00 98.00 83 GLU A O 1
ATOM 681 N N . GLU A 1 84 ? 2.637 9.710 15.419 1.00 96.88 84 GLU A N 1
ATOM 682 C CA . GLU A 1 84 ? 3.783 10.625 15.359 1.00 96.88 84 GLU A CA 1
ATOM 683 C C . GLU A 1 84 ? 4.389 10.776 13.952 1.00 96.88 84 GLU A C 1
ATOM 685 O O . GLU A 1 84 ? 5.397 11.459 13.788 1.00 96.88 84 GLU A O 1
ATOM 690 N N . GLU A 1 85 ? 3.833 10.106 12.941 1.00 97.12 85 GLU A N 1
ATOM 691 C CA . GLU A 1 85 ? 4.364 10.131 11.575 1.00 97.12 85 GLU A CA 1
ATOM 692 C C . GLU A 1 85 ? 3.887 11.369 10.810 1.00 97.12 85 GLU A C 1
ATOM 694 O O . GLU A 1 85 ? 2.711 11.735 10.855 1.00 97.12 85 GLU A O 1
ATOM 699 N N . ASP A 1 86 ? 4.788 11.989 10.043 1.00 97.00 86 ASP A N 1
ATOM 700 C CA . ASP A 1 86 ? 4.419 13.091 9.157 1.00 97.00 86 ASP A CA 1
ATOM 701 C C . ASP A 1 86 ? 3.678 12.560 7.923 1.00 97.00 86 ASP A C 1
ATOM 703 O O . ASP A 1 86 ? 4.242 11.919 7.032 1.00 97.00 86 ASP A O 1
ATOM 707 N N . VAL A 1 87 ? 2.383 12.856 7.861 1.00 97.25 87 VAL A N 1
ATOM 708 C CA . VAL A 1 87 ? 1.497 12.452 6.764 1.00 97.25 87 VAL A CA 1
ATOM 709 C C . VAL A 1 87 ? 1.025 13.629 5.907 1.00 97.25 87 VAL A C 1
ATOM 711 O O . VAL A 1 87 ? 0.166 13.447 5.042 1.00 97.25 87 VAL A O 1
ATOM 714 N N . SER A 1 88 ? 1.602 14.821 6.089 1.00 96.19 88 SER A N 1
ATOM 715 C CA . SER A 1 88 ? 1.226 16.046 5.362 1.00 96.19 88 SER A CA 1
ATOM 716 C C . SER A 1 88 ? 1.282 15.870 3.838 1.00 96.19 88 SER A C 1
ATOM 718 O O . SER A 1 88 ? 0.385 16.293 3.108 1.00 96.19 88 SER A O 1
ATOM 720 N N . SER A 1 89 ? 2.282 15.135 3.344 1.00 95.19 89 SER A N 1
ATOM 721 C CA . SER A 1 89 ? 2.460 14.849 1.913 1.00 95.19 89 SER A CA 1
ATOM 722 C C . SER A 1 89 ? 1.293 14.089 1.260 1.00 95.19 89 SER A C 1
ATOM 724 O O . SER A 1 89 ? 1.147 14.113 0.036 1.00 95.19 89 SER A O 1
ATOM 726 N N . PHE A 1 90 ? 0.435 13.435 2.048 1.00 96.62 90 PHE A N 1
ATOM 727 C CA . PHE A 1 90 ? -0.722 12.688 1.556 1.00 96.62 90 PHE A CA 1
ATOM 728 C C . PHE A 1 90 ? -2.001 13.532 1.481 1.00 96.62 90 PHE A C 1
ATOM 730 O O . PHE A 1 90 ? -3.000 13.062 0.935 1.00 96.62 90 PHE A O 1
ATOM 737 N N . GLU A 1 91 ? -2.009 14.774 1.977 1.00 92.00 91 GLU A N 1
ATOM 738 C CA . GLU A 1 91 ? -3.197 15.640 1.942 1.00 92.00 91 GLU A CA 1
ATOM 739 C C . GLU A 1 91 ? -3.698 15.906 0.519 1.00 92.00 91 GLU A C 1
ATOM 741 O O . GLU A 1 91 ? -4.904 16.009 0.289 1.00 92.00 91 GLU A O 1
ATOM 746 N N . VAL A 1 92 ? -2.782 15.928 -0.451 1.00 90.44 92 VAL A N 1
ATOM 747 C CA . VAL A 1 92 ? -3.086 16.077 -1.883 1.00 90.44 92 VAL A CA 1
ATOM 748 C C . VAL A 1 92 ? -3.862 14.888 -2.463 1.00 90.44 92 VAL A C 1
ATOM 750 O O . VAL A 1 92 ? -4.361 14.962 -3.582 1.00 90.44 92 VAL A O 1
ATOM 753 N N . LEU A 1 93 ? -3.950 13.775 -1.728 1.00 93.06 93 LEU A N 1
ATOM 754 C CA . LEU A 1 93 ? -4.581 12.533 -2.167 1.00 93.06 93 LEU A CA 1
ATOM 755 C C . LEU A 1 93 ? -6.000 12.335 -1.618 1.00 93.06 93 LEU A C 1
ATOM 757 O O . LEU A 1 93 ? -6.573 11.272 -1.867 1.00 93.06 93 LEU A O 1
ATOM 761 N N . LYS A 1 94 ? -6.579 13.318 -0.913 1.00 86.31 94 LYS A N 1
ATOM 762 C CA . LYS A 1 94 ? -7.946 13.245 -0.362 1.00 86.31 94 LYS A CA 1
ATOM 763 C C . LYS A 1 94 ? -8.959 12.805 -1.433 1.00 86.31 94 LYS A C 1
ATOM 765 O O . LYS A 1 94 ? -9.118 13.456 -2.461 1.00 86.31 94 LYS A O 1
ATOM 770 N N . SER A 1 95 ? -9.613 11.668 -1.197 1.00 90.06 95 SER A N 1
ATOM 771 C CA . SER A 1 95 ? -10.663 11.084 -2.046 1.00 90.06 95 SER A CA 1
ATOM 772 C C . SER A 1 95 ? -11.409 9.996 -1.273 1.00 90.06 95 SER A C 1
ATOM 774 O O . SER A 1 95 ? -10.865 9.489 -0.295 1.00 90.06 95 SER A O 1
ATOM 776 N N . GLU A 1 96 ? -12.577 9.567 -1.749 1.00 87.12 96 GLU A N 1
ATOM 777 C CA . GLU A 1 96 ? -13.378 8.507 -1.109 1.00 87.12 96 GLU A CA 1
ATOM 778 C C . GLU A 1 96 ? -12.648 7.152 -1.033 1.00 87.12 96 GLU A C 1
ATOM 780 O O . GLU A 1 96 ? -12.802 6.417 -0.062 1.00 87.12 96 GLU A O 1
ATOM 785 N N . HIS A 1 97 ? -11.764 6.859 -1.993 1.00 94.19 97 HIS A N 1
ATOM 786 C CA . HIS A 1 97 ? -10.987 5.611 -2.054 1.00 94.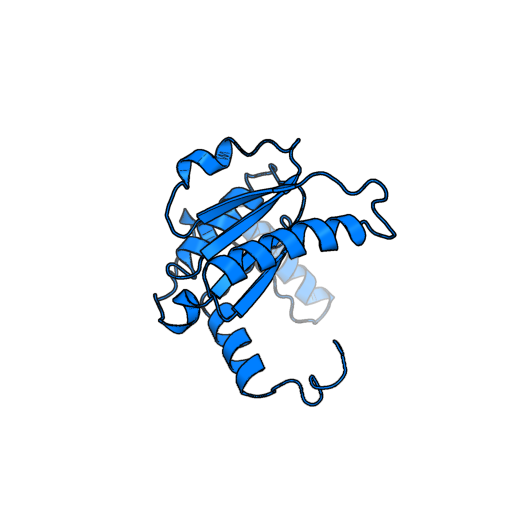19 97 HIS A CA 1
ATOM 787 C C . HIS A 1 97 ? -9.599 5.701 -1.394 1.00 94.19 97 HIS A C 1
ATOM 789 O O . HIS A 1 97 ? -8.731 4.866 -1.657 1.00 94.19 97 HIS A O 1
ATOM 795 N N . PHE A 1 98 ? -9.340 6.717 -0.563 1.00 97.88 98 PHE A N 1
ATOM 796 C CA . PHE A 1 98 ? -8.068 6.846 0.151 1.00 97.88 98 PHE A CA 1
ATOM 797 C C . PHE A 1 98 ? -8.258 7.266 1.609 1.00 97.88 98 PHE A C 1
ATOM 799 O O . PHE A 1 98 ? -8.919 8.261 1.901 1.00 97.88 98 PHE A O 1
ATOM 806 N N . LYS A 1 99 ? -7.614 6.541 2.529 1.00 98.00 99 LYS A N 1
ATOM 807 C CA . LYS A 1 99 ? -7.652 6.829 3.966 1.00 98.00 99 LYS A CA 1
ATOM 808 C C . LYS A 1 99 ? -6.268 6.719 4.596 1.00 98.00 99 LYS A C 1
ATOM 810 O O . LYS A 1 99 ? -5.496 5.819 4.278 1.00 98.00 99 LYS A O 1
ATOM 815 N N . ILE A 1 100 ? -5.997 7.601 5.554 1.00 98.25 100 ILE A N 1
ATOM 816 C CA . ILE A 1 100 ? -4.897 7.455 6.509 1.00 98.25 100 ILE A CA 1
ATOM 817 C C . ILE A 1 100 ? -5.498 7.125 7.871 1.00 98.25 100 ILE A C 1
ATOM 819 O O . ILE A 1 100 ? -6.474 7.755 8.291 1.00 98.25 100 ILE A O 1
ATOM 823 N N . ILE A 1 101 ? -4.926 6.130 8.536 1.00 98.44 101 ILE A N 1
ATOM 824 C CA . ILE A 1 101 ? -5.245 5.741 9.905 1.00 98.44 101 ILE A CA 1
ATOM 825 C C . ILE A 1 101 ? -3.980 5.930 10.732 1.00 98.44 101 ILE A C 1
ATOM 827 O O . ILE A 1 101 ? -2.940 5.341 10.433 1.00 98.44 101 ILE A O 1
ATOM 831 N N . LEU A 1 102 ? -4.086 6.766 11.758 1.00 98.50 102 LEU A N 1
ATOM 832 C CA . LEU A 1 102 ? -3.030 7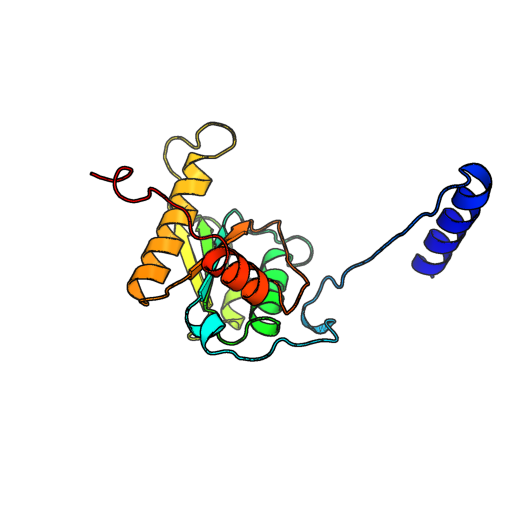.009 12.728 1.00 98.50 102 LEU A CA 1
ATOM 833 C C . LEU A 1 102 ? -3.304 6.149 13.960 1.00 98.50 102 LEU A C 1
ATOM 835 O O . LEU A 1 102 ? -4.399 6.185 14.517 1.00 98.50 102 LEU A O 1
ATOM 839 N N . ASN A 1 103 ? -2.323 5.339 14.341 1.00 98.38 103 ASN A N 1
ATOM 840 C CA . ASN A 1 103 ? -2.425 4.391 15.438 1.00 98.38 103 ASN A CA 1
ATOM 841 C C . ASN A 1 103 ? -1.492 4.794 16.574 1.00 98.38 103 ASN A C 1
ATOM 843 O O . ASN A 1 103 ? -0.337 5.162 16.344 1.00 98.38 103 ASN A O 1
ATOM 847 N N . LYS A 1 104 ? -1.949 4.589 17.808 1.00 97.81 104 LYS A N 1
ATOM 848 C CA . LYS A 1 104 ? -1.057 4.553 18.967 1.00 97.81 104 LYS A CA 1
ATOM 849 C C . LYS A 1 104 ? -0.161 3.332 18.879 1.00 97.81 104 LYS A C 1
ATOM 851 O O . LYS A 1 104 ? -0.620 2.229 18.568 1.00 97.81 104 LYS A O 1
ATOM 856 N N . LYS A 1 105 ? 1.120 3.515 19.185 1.00 96.31 105 LYS A N 1
ATOM 857 C CA . LYS A 1 105 ? 2.052 2.392 19.282 1.00 96.31 105 LYS A CA 1
ATOM 858 C C . LYS A 1 105 ? 1.657 1.514 20.477 1.00 96.31 105 LYS A C 1
ATOM 860 O O . LYS A 1 105 ? 1.422 2.053 21.559 1.00 96.31 105 LYS A O 1
ATOM 865 N N . PRO A 1 106 ? 1.563 0.180 20.326 1.00 96.06 106 PRO A N 1
ATOM 866 C CA . PRO A 1 106 ? 1.398 -0.705 21.470 1.00 96.06 106 PRO A CA 1
ATOM 867 C C . PRO A 1 106 ? 2.546 -0.508 22.478 1.00 96.06 106 PRO A C 1
ATOM 869 O O . PRO A 1 106 ? 3.684 -0.292 22.056 1.00 96.06 106 PRO A O 1
ATOM 872 N N . PRO A 1 107 ? 2.291 -0.658 23.792 1.00 95.69 107 PRO A N 1
ATOM 873 C CA . PRO A 1 107 ? 3.315 -0.479 24.827 1.00 95.69 107 PRO A CA 1
ATOM 874 C C . PRO A 1 107 ? 4.517 -1.416 24.657 1.00 95.69 107 PRO A C 1
ATOM 876 O O . PRO A 1 107 ? 5.642 -1.076 25.006 1.00 95.69 107 PRO A O 1
ATOM 879 N N . ILE A 1 108 ? 4.270 -2.609 24.110 1.00 96.94 108 ILE A N 1
ATOM 880 C CA . ILE A 1 108 ? 5.282 -3.619 23.814 1.00 96.94 108 ILE A CA 1
ATOM 881 C C . ILE A 1 108 ? 5.243 -3.874 22.312 1.00 96.94 108 ILE A C 1
ATOM 883 O O . ILE A 1 108 ? 4.257 -4.407 21.801 1.00 96.94 108 ILE A O 1
ATOM 887 N N . ALA A 1 109 ? 6.324 -3.547 21.604 1.00 94.19 109 ALA A N 1
ATOM 888 C CA . ALA A 1 109 ? 6.409 -3.748 20.156 1.00 94.19 109 ALA A CA 1
ATOM 889 C C . ALA A 1 109 ? 6.402 -5.237 19.747 1.00 94.19 109 ALA A C 1
ATOM 891 O O . ALA A 1 109 ? 5.966 -5.578 18.644 1.00 94.19 109 ALA A O 1
ATOM 892 N N . GLY A 1 110 ? 6.841 -6.122 20.649 1.00 95.38 110 GLY A N 1
ATOM 893 C CA . GLY A 1 110 ? 6.998 -7.557 20.408 1.00 95.38 110 GLY A CA 1
ATOM 894 C C . GLY A 1 110 ? 8.206 -7.878 19.520 1.00 95.38 110 GLY A C 1
ATOM 895 O O . GLY A 1 110 ? 8.850 -6.986 18.964 1.00 95.38 110 GLY A O 1
ATOM 896 N N . GLN A 1 111 ? 8.517 -9.168 19.368 1.00 94.62 111 GLN A N 1
ATOM 897 C CA . GLN A 1 111 ? 9.633 -9.610 18.527 1.00 94.62 111 GLN A CA 1
ATOM 898 C C . GLN A 1 111 ? 9.432 -9.133 17.083 1.00 94.62 111 GLN A C 1
ATOM 900 O O . GLN A 1 111 ? 8.350 -9.296 16.518 1.00 94.62 111 GLN A O 1
ATOM 905 N N . ASN A 1 112 ? 10.465 -8.536 16.482 1.00 91.75 112 ASN A N 1
ATOM 906 C CA . ASN A 1 112 ? 10.417 -7.990 15.118 1.00 91.75 112 ASN A CA 1
ATOM 907 C C . ASN A 1 112 ? 9.236 -7.026 14.878 1.00 91.75 112 ASN A C 1
ATOM 909 O O . ASN A 1 112 ? 8.687 -6.960 13.774 1.00 91.75 112 ASN A O 1
ATOM 913 N N . ASN A 1 113 ? 8.829 -6.284 15.915 1.00 95.25 113 ASN A N 1
ATOM 914 C CA . ASN A 1 113 ? 7.702 -5.354 15.875 1.00 95.25 113 ASN A CA 1
ATOM 915 C C . ASN A 1 113 ? 6.366 -6.027 15.505 1.00 95.25 113 ASN A C 1
ATOM 917 O O . ASN A 1 113 ? 5.515 -5.411 14.862 1.00 95.25 113 ASN A O 1
ATOM 921 N N . VAL A 1 114 ? 6.164 -7.302 15.854 1.00 96.56 114 VAL A N 1
ATOM 922 C CA . VAL A 1 114 ? 4.939 -8.034 15.493 1.00 96.56 114 VAL A CA 1
ATOM 923 C C . VAL A 1 114 ? 3.676 -7.377 16.054 1.00 96.56 114 VAL A C 1
ATOM 925 O O . VAL A 1 114 ? 2.698 -7.244 15.325 1.00 96.56 114 VAL A O 1
ATOM 928 N N . ASN A 1 115 ? 3.700 -6.859 17.286 1.00 97.94 115 ASN A N 1
ATOM 929 C CA . ASN A 1 115 ? 2.528 -6.204 17.876 1.00 97.94 115 ASN A CA 1
ATOM 930 C C . ASN A 1 115 ? 2.216 -4.887 17.166 1.00 97.94 115 ASN A C 1
ATOM 932 O O . ASN A 1 115 ? 1.053 -4.536 16.989 1.00 97.94 115 ASN A O 1
ATOM 936 N N . MET A 1 116 ? 3.253 -4.185 16.703 1.00 96.94 116 MET A N 1
ATOM 937 C CA . MET A 1 116 ? 3.096 -2.998 15.867 1.00 96.94 116 MET A CA 1
ATOM 938 C C . MET A 1 116 ? 2.381 -3.374 14.558 1.00 96.94 116 MET A C 1
ATOM 940 O O . MET A 1 116 ? 1.389 -2.754 14.168 1.00 96.94 116 MET A O 1
ATOM 944 N N . GLN A 1 117 ? 2.842 -4.435 13.891 1.00 96.62 117 GLN A N 1
ATOM 945 C CA . GLN A 1 117 ? 2.224 -4.919 12.655 1.00 96.62 117 GLN A CA 1
ATOM 946 C C . GLN A 1 117 ? 0.775 -5.367 12.873 1.00 96.62 117 GLN A C 1
ATOM 948 O O . GLN A 1 117 ? -0.079 -5.029 12.056 1.00 96.62 117 GLN A O 1
ATOM 953 N N . ILE A 1 118 ? 0.483 -6.056 13.980 1.00 97.25 118 ILE A N 1
ATOM 954 C CA . ILE A 1 118 ? -0.874 -6.476 14.352 1.00 97.25 118 ILE A CA 1
ATOM 955 C C . ILE A 1 118 ? -1.775 -5.260 14.563 1.00 97.25 118 ILE A C 1
ATOM 957 O O . ILE A 1 118 ? -2.814 -5.181 13.919 1.00 97.25 118 ILE A O 1
ATOM 961 N N . ALA A 1 119 ? -1.380 -4.305 15.411 1.00 97.44 119 ALA A N 1
ATOM 962 C CA . ALA A 1 119 ? -2.215 -3.153 15.758 1.00 97.44 119 ALA A CA 1
ATOM 963 C C . ALA A 1 119 ? -2.607 -2.336 14.517 1.00 97.44 119 ALA A C 1
ATOM 965 O O . ALA A 1 119 ? -3.786 -2.116 14.247 1.00 97.44 119 ALA A O 1
ATOM 966 N N . SER A 1 120 ? -1.612 -1.967 13.709 1.00 97.50 120 SER A N 1
ATOM 967 C CA . SER A 1 120 ? -1.826 -1.170 12.497 1.00 97.50 120 SER A CA 1
ATOM 968 C C . SER A 1 120 ? -2.563 -1.945 11.394 1.00 97.50 120 SER A C 1
ATOM 970 O O . SER A 1 120 ? -3.434 -1.379 10.729 1.00 97.50 120 SER A O 1
ATOM 972 N N . THR A 1 121 ? -2.298 -3.246 11.215 1.00 98.25 121 THR A N 1
ATOM 973 C CA . THR A 1 121 ? -3.057 -4.072 10.254 1.00 98.25 121 THR A CA 1
ATOM 974 C C . THR A 1 121 ? -4.510 -4.225 10.693 1.00 98.25 121 THR A C 1
ATOM 976 O O . THR A 1 121 ? -5.412 -4.058 9.874 1.00 98.25 121 THR A O 1
ATOM 979 N N . LYS A 1 122 ? -4.749 -4.493 11.983 1.00 98.44 122 LYS A N 1
ATOM 980 C CA . LYS A 1 122 ? -6.093 -4.661 12.540 1.00 98.44 122 LYS A CA 1
ATOM 981 C C . LYS A 1 122 ? -6.937 -3.408 12.323 1.00 98.44 122 LYS A C 1
ATOM 983 O O . LYS A 1 122 ? -8.045 -3.531 11.823 1.00 98.44 122 LYS A O 1
ATOM 988 N N . ALA A 1 123 ? -6.402 -2.221 12.604 1.00 98.50 123 ALA A N 1
ATOM 989 C CA . ALA A 1 123 ? -7.137 -0.975 12.392 1.00 98.50 123 ALA A CA 1
ATOM 990 C C . ALA A 1 123 ? -7.553 -0.773 10.921 1.00 98.50 123 ALA A C 1
ATOM 992 O O . ALA A 1 123 ? -8.666 -0.332 10.638 1.00 98.50 123 ALA A O 1
ATOM 993 N N . GLY A 1 124 ? -6.692 -1.155 9.970 1.00 98.44 124 GLY A N 1
ATOM 994 C CA . GLY A 1 124 ? -7.042 -1.140 8.549 1.00 98.44 124 GLY A CA 1
ATOM 995 C C . GLY A 1 124 ? -8.130 -2.158 8.181 1.00 98.44 124 GLY A C 1
ATOM 996 O O . GLY A 1 124 ? -9.004 -1.845 7.376 1.00 98.44 124 GLY A O 1
ATOM 997 N N . ILE A 1 125 ? -8.103 -3.357 8.777 1.00 98.62 125 ILE A N 1
ATOM 998 C CA . ILE A 1 125 ? -9.130 -4.393 8.571 1.00 98.62 125 ILE A CA 1
ATOM 999 C C . ILE A 1 125 ? -10.466 -3.945 9.165 1.00 98.62 125 ILE A C 1
ATOM 1001 O O . ILE A 1 125 ? -11.499 -4.100 8.517 1.00 98.62 125 ILE A O 1
ATOM 1005 N N . ASP A 1 126 ? -10.454 -3.364 10.364 1.00 98.56 126 ASP A N 1
ATOM 1006 C CA . ASP A 1 126 ? -11.653 -2.843 11.020 1.00 98.56 126 ASP A CA 1
ATOM 1007 C C . ASP A 1 126 ? -12.305 -1.761 10.140 1.00 98.56 126 ASP A C 1
ATOM 1009 O O . ASP A 1 126 ? -13.508 -1.813 9.889 1.00 98.56 126 ASP A O 1
ATOM 1013 N N . PHE A 1 127 ? -11.509 -0.841 9.581 1.00 98.38 127 PHE A N 1
ATOM 1014 C CA . PHE A 1 127 ? -11.990 0.157 8.619 1.00 98.38 127 PHE A CA 1
ATOM 1015 C C . PHE A 1 127 ? -12.562 -0.478 7.341 1.00 98.38 127 PHE A C 1
ATOM 1017 O O . PHE A 1 127 ? -13.650 -0.115 6.902 1.00 98.38 127 PHE A O 1
ATOM 1024 N N . ALA A 1 128 ? -11.873 -1.458 6.750 1.00 98.12 128 ALA A N 1
ATOM 1025 C CA . ALA A 1 128 ? -12.378 -2.165 5.572 1.00 98.12 128 ALA A CA 1
ATOM 1026 C C . ALA A 1 128 ? -13.705 -2.895 5.857 1.00 98.12 128 ALA A C 1
ATOM 1028 O O . ALA A 1 128 ? -14.604 -2.907 5.017 1.00 98.12 128 ALA A O 1
ATOM 1029 N N . THR A 1 129 ? -13.844 -3.448 7.064 1.00 97.88 129 THR A N 1
ATOM 1030 C CA . THR A 1 129 ? -15.060 -4.125 7.534 1.00 97.88 129 THR A CA 1
ATOM 1031 C C . THR A 1 129 ? -16.223 -3.146 7.682 1.00 97.88 129 THR A C 1
ATOM 1033 O O . THR A 1 129 ? -17.334 -3.459 7.261 1.00 97.88 129 THR A O 1
ATOM 1036 N N . GLN A 1 130 ? -15.973 -1.944 8.215 1.00 98.00 130 GLN A N 1
ATOM 1037 C CA . GLN A 1 130 ? -16.975 -0.870 8.302 1.00 98.00 130 GLN A CA 1
ATOM 1038 C C . GLN A 1 130 ? -17.499 -0.438 6.927 1.00 98.00 130 GLN A C 1
ATOM 1040 O O . GLN A 1 130 ? -18.656 -0.054 6.806 1.00 98.00 130 GLN A O 1
ATOM 1045 N N . LEU A 1 131 ? -16.664 -0.527 5.889 1.00 97.12 131 LEU A N 1
ATOM 1046 C CA . LEU A 1 131 ? -17.045 -0.255 4.500 1.00 97.12 131 LEU A CA 1
ATOM 1047 C C . LEU A 1 131 ? -17.659 -1.468 3.780 1.00 97.12 131 LEU A C 1
ATOM 1049 O O . LEU A 1 131 ? -17.907 -1.398 2.579 1.00 97.12 131 LEU A O 1
ATOM 1053 N N . HIS A 1 132 ? -17.885 -2.583 4.482 1.00 97.44 132 HIS A N 1
ATOM 1054 C CA . HIS A 1 132 ? -18.398 -3.834 3.916 1.00 97.44 132 HIS A CA 1
ATOM 1055 C C . HIS A 1 132 ? -17.560 -4.382 2.744 1.00 97.44 132 HIS A C 1
ATOM 1057 O O . HIS A 1 132 ? -18.080 -5.047 1.845 1.00 97.44 132 HIS A O 1
ATOM 1063 N N . LEU A 1 133 ? -16.248 -4.127 2.753 1.00 97.44 133 LEU A N 1
ATOM 1064 C CA . LEU A 1 133 ? -15.331 -4.649 1.743 1.00 97.44 133 LEU A CA 1
ATOM 1065 C C . LEU A 1 133 ? -15.075 -6.140 1.985 1.00 97.44 133 LEU A C 1
ATOM 1067 O O . LEU A 1 133 ? -14.938 -6.601 3.118 1.00 97.44 133 LEU A O 1
ATOM 1071 N N . LYS A 1 134 ? -15.008 -6.910 0.898 1.00 96.75 134 LYS A N 1
ATOM 1072 C CA . LYS A 1 134 ? -14.912 -8.373 0.941 1.00 96.75 134 LYS A CA 1
ATOM 1073 C C . LYS A 1 134 ? -13.479 -8.868 1.094 1.00 96.75 134 LYS A C 1
ATOM 1075 O O . LYS A 1 134 ? -13.254 -9.914 1.702 1.00 96.75 134 LYS A O 1
ATOM 1080 N N . TYR A 1 135 ? -12.521 -8.162 0.501 1.00 97.38 135 TYR A N 1
ATOM 1081 C CA . TYR A 1 135 ? -11.130 -8.596 0.459 1.00 97.38 135 TYR A CA 1
ATOM 1082 C C . TYR A 1 135 ? -10.199 -7.543 1.045 1.00 97.38 135 TYR A C 1
ATOM 1084 O O . TYR A 1 135 ? -10.392 -6.340 0.878 1.00 97.38 135 TYR A O 1
ATOM 1092 N N . VAL A 1 136 ? -9.138 -8.026 1.683 1.00 97.88 136 VAL A N 1
ATOM 1093 C CA . VAL A 1 136 ? -8.041 -7.205 2.182 1.00 97.88 136 VAL A CA 1
ATOM 1094 C C . VAL A 1 136 ? -6.738 -7.718 1.589 1.00 97.88 136 VAL A C 1
ATOM 1096 O O . VAL A 1 136 ? -6.418 -8.901 1.701 1.00 97.88 136 VAL A O 1
ATOM 1099 N N . LEU A 1 137 ? -5.962 -6.811 1.003 1.00 97.75 137 LEU A N 1
ATOM 1100 C CA . LEU A 1 137 ? -4.568 -7.033 0.653 1.00 97.75 137 LEU A CA 1
ATOM 1101 C C . LEU A 1 137 ? -3.688 -6.199 1.577 1.00 97.75 137 LEU A C 1
ATOM 1103 O O . LEU A 1 137 ? -3.717 -4.973 1.524 1.00 97.75 137 LEU A O 1
ATOM 1107 N N . LYS A 1 138 ? -2.880 -6.858 2.404 1.00 98.00 138 LYS A N 1
ATOM 1108 C CA . LYS A 1 138 ? -1.900 -6.183 3.256 1.00 98.00 138 LYS A CA 1
ATOM 1109 C C . LYS A 1 138 ? -0.541 -6.112 2.563 1.00 98.00 138 LYS A C 1
ATOM 1111 O O . LYS A 1 138 ? -0.033 -7.133 2.108 1.00 98.00 138 LYS A O 1
ATOM 1116 N N . THR A 1 139 ? 0.085 -4.939 2.581 1.00 98.06 139 THR A N 1
ATOM 1117 C CA . THR A 1 139 ? 1.503 -4.727 2.241 1.00 98.06 139 THR A CA 1
ATOM 1118 C C . THR A 1 139 ? 2.187 -3.903 3.328 1.00 98.06 139 THR A C 1
ATOM 1120 O O . THR A 1 139 ? 1.531 -3.382 4.234 1.00 98.06 139 THR A O 1
ATOM 1123 N N . ARG A 1 140 ? 3.513 -3.773 3.271 1.00 97.44 140 ARG A N 1
ATOM 1124 C CA . ARG A 1 140 ? 4.259 -2.831 4.115 1.00 97.44 140 ARG A CA 1
ATOM 1125 C C . ARG A 1 140 ? 4.506 -1.490 3.420 1.00 97.44 140 ARG A C 1
ATOM 1127 O O . ARG A 1 140 ? 4.449 -1.404 2.196 1.00 97.44 140 ARG A O 1
ATOM 1134 N N . THR A 1 141 ? 4.801 -0.445 4.191 1.00 97.88 141 THR A N 1
ATOM 1135 C CA . THR A 1 141 ? 5.151 0.894 3.672 1.00 97.88 141 THR A CA 1
ATOM 1136 C C . THR A 1 141 ? 6.451 0.945 2.874 1.00 97.88 141 THR A C 1
ATOM 1138 O O . THR A 1 141 ? 6.636 1.882 2.097 1.00 97.88 141 THR A O 1
ATOM 1141 N N . ASP A 1 142 ? 7.324 -0.049 3.045 1.00 97.38 142 ASP A N 1
ATOM 1142 C CA . ASP A 1 142 ? 8.573 -0.266 2.305 1.00 97.38 142 ASP A CA 1
ATOM 1143 C C . ASP A 1 142 ? 8.441 -1.296 1.168 1.00 97.38 142 ASP A C 1
ATOM 1145 O O . ASP A 1 142 ? 9.426 -1.648 0.521 1.00 97.38 142 ASP A O 1
ATOM 1149 N N . GLU A 1 143 ? 7.220 -1.743 0.874 1.00 97.00 143 GLU A N 1
ATOM 1150 C CA . GLU A 1 143 ? 6.911 -2.661 -0.219 1.00 97.00 143 GLU A CA 1
ATOM 1151 C C . GLU A 1 143 ? 6.096 -1.964 -1.313 1.00 97.00 143 GLU A C 1
ATOM 1153 O O . GLU A 1 143 ? 5.354 -1.009 -1.072 1.00 97.00 143 GLU A O 1
ATOM 1158 N N . ARG A 1 144 ? 6.225 -2.457 -2.551 1.00 95.50 144 ARG A N 1
ATOM 1159 C CA . ARG A 1 144 ? 5.499 -1.925 -3.707 1.00 95.50 144 ARG A CA 1
ATOM 1160 C C . ARG A 1 144 ? 5.281 -2.986 -4.781 1.00 95.50 144 ARG A C 1
ATOM 1162 O O . ARG A 1 144 ? 6.235 -3.590 -5.271 1.00 95.50 144 ARG A O 1
ATOM 1169 N N . MET A 1 145 ? 4.035 -3.143 -5.219 1.00 95.44 145 MET A N 1
ATOM 1170 C CA . MET A 1 145 ? 3.666 -3.996 -6.357 1.00 95.44 145 MET A CA 1
AT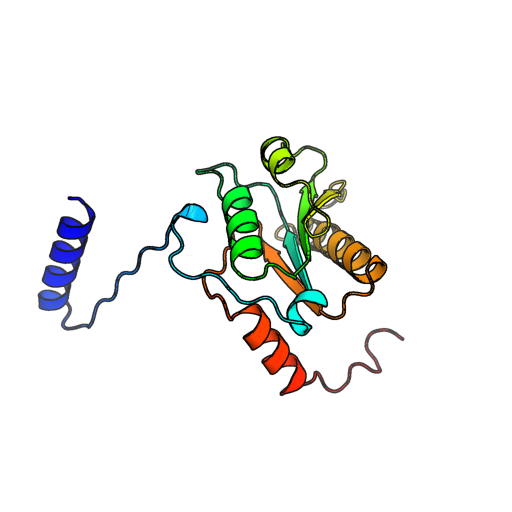OM 1171 C C . MET A 1 145 ? 3.508 -3.186 -7.650 1.00 95.44 145 MET A C 1
ATOM 1173 O O . MET A 1 145 ? 2.784 -2.197 -7.680 1.00 95.44 145 MET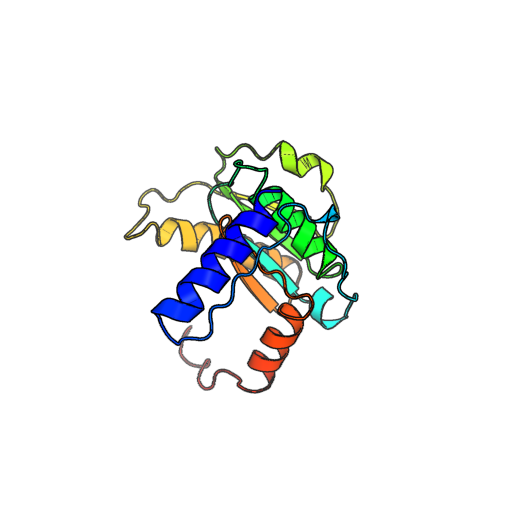 A O 1
ATOM 1177 N N . TYR A 1 146 ? 4.150 -3.634 -8.733 1.00 95.38 146 TYR A N 1
ATOM 1178 C CA . TYR A 1 146 ? 4.101 -2.971 -10.050 1.00 95.38 146 TYR A CA 1
ATOM 1179 C C . TYR A 1 146 ? 3.167 -3.641 -11.064 1.00 95.38 146 TYR A C 1
ATOM 1181 O O . TYR A 1 146 ? 2.979 -3.115 -12.158 1.00 95.38 146 TYR A O 1
ATOM 1189 N N . GLY A 1 147 ? 2.654 -4.837 -10.772 1.00 94.19 147 GLY A N 1
ATOM 1190 C CA . GLY A 1 147 ? 1.711 -5.503 -11.668 1.00 94.19 147 GLY A CA 1
ATOM 1191 C C . GLY A 1 147 ? 0.339 -4.844 -11.568 1.00 94.19 147 GLY A C 1
ATOM 1192 O O . GLY A 1 147 ? -0.100 -4.547 -10.463 1.00 94.19 147 GLY A O 1
ATOM 1193 N N . VAL A 1 148 ? -0.328 -4.636 -12.705 1.00 94.56 148 VAL A N 1
ATOM 1194 C CA . VAL A 1 148 ? -1.706 -4.104 -12.770 1.00 94.56 148 VAL A CA 1
ATOM 1195 C C . VAL A 1 148 ? -2.767 -5.165 -12.470 1.00 94.56 148 VAL A C 1
ATOM 1197 O O . VAL A 1 148 ? -3.884 -4.826 -12.115 1.00 94.56 148 VAL A O 1
ATOM 1200 N N . ASP A 1 149 ? -2.415 -6.447 -12.588 1.00 92.88 149 ASP A N 1
ATOM 1201 C CA . ASP A 1 149 ? -3.329 -7.577 -12.384 1.00 92.88 149 ASP A CA 1
ATOM 1202 C C . ASP A 1 149 ? -3.085 -8.313 -11.053 1.00 92.88 149 ASP A C 1
ATOM 1204 O O . ASP A 1 149 ? -3.659 -9.380 -10.837 1.00 92.88 149 ASP A O 1
ATOM 1208 N N . CYS A 1 150 ? -2.230 -7.801 -10.150 1.00 94.25 150 CYS A N 1
ATOM 1209 C CA . CYS A 1 150 ? -1.892 -8.533 -8.920 1.00 94.25 150 CYS A CA 1
ATOM 1210 C C . CYS A 1 150 ? -3.121 -8.737 -8.028 1.00 94.25 150 CYS A C 1
ATOM 1212 O O . CYS A 1 150 ? -3.334 -9.850 -7.554 1.00 94.25 150 CYS A O 1
ATOM 1214 N N . LEU A 1 151 ? -3.949 -7.706 -7.836 1.00 94.62 151 LEU A N 1
ATOM 1215 C CA . LEU A 1 151 ? -5.147 -7.811 -6.999 1.00 94.62 151 LEU A CA 1
ATOM 1216 C C . LEU A 1 151 ? -6.130 -8.854 -7.556 1.00 94.62 151 LEU A C 1
ATOM 1218 O O . LEU A 1 151 ? -6.496 -9.803 -6.860 1.00 94.62 151 LEU A O 1
ATOM 1222 N N . LYS A 1 152 ? -6.434 -8.771 -8.856 1.00 93.81 152 LYS A N 1
ATOM 1223 C CA . LYS A 1 152 ? -7.230 -9.769 -9.582 1.00 93.81 152 LYS A CA 1
ATOM 1224 C C . LYS A 1 152 ? -6.659 -11.180 -9.442 1.00 93.81 152 LYS A C 1
ATOM 1226 O O . LYS A 1 152 ? -7.405 -12.113 -9.149 1.00 93.81 152 LYS A O 1
ATOM 1231 N N . PHE A 1 153 ? -5.355 -11.353 -9.651 1.00 95.25 153 PHE A N 1
ATOM 1232 C CA . PHE A 1 153 ? -4.689 -12.648 -9.525 1.00 95.25 153 PHE A CA 1
ATOM 1233 C C . PHE A 1 153 ? -4.876 -13.242 -8.121 1.00 95.25 153 PHE A C 1
ATOM 1235 O O . PHE A 1 153 ? -5.291 -14.394 -7.998 1.00 95.25 153 PHE A O 1
ATOM 1242 N N . LEU A 1 154 ? -4.654 -12.448 -7.070 1.00 95.25 154 LEU A N 1
ATOM 1243 C CA . LEU A 1 154 ? -4.795 -12.885 -5.678 1.00 95.25 154 LEU A CA 1
ATOM 1244 C C . LEU A 1 154 ? -6.244 -13.256 -5.328 1.00 95.25 154 LEU A C 1
ATOM 1246 O O . LEU A 1 154 ? -6.480 -14.286 -4.698 1.00 95.25 154 LEU A O 1
ATOM 1250 N N . ILE A 1 155 ? -7.228 -12.492 -5.805 1.00 93.94 155 ILE A N 1
ATOM 1251 C CA . ILE A 1 155 ? -8.650 -12.825 -5.627 1.00 93.94 155 ILE A CA 1
ATOM 1252 C C . ILE A 1 155 ? -8.988 -14.149 -6.320 1.00 93.94 155 ILE A C 1
ATOM 1254 O O . ILE A 1 155 ? -9.682 -14.997 -5.756 1.00 93.94 155 ILE A O 1
ATOM 1258 N N . LYS A 1 156 ? -8.501 -14.365 -7.549 1.00 94.69 156 LYS A N 1
ATOM 1259 C CA . LYS A 1 156 ? -8.723 -15.634 -8.258 1.00 94.69 156 LYS A CA 1
ATOM 1260 C C . LYS A 1 156 ? -8.040 -16.802 -7.542 1.00 94.69 156 LYS A C 1
ATOM 1262 O O . LYS A 1 156 ? -8.629 -17.879 -7.504 1.00 94.69 156 LYS A O 1
ATOM 1267 N N . MET A 1 157 ? -6.882 -16.587 -6.917 1.00 94.62 157 MET A N 1
ATOM 1268 C CA . MET A 1 157 ? -6.226 -17.589 -6.071 1.00 94.62 157 MET A CA 1
ATOM 1269 C C . MET A 1 157 ? -7.084 -17.976 -4.862 1.00 94.62 157 MET A C 1
ATOM 1271 O O . MET A 1 157 ? -7.314 -19.166 -4.660 1.00 94.62 157 MET A O 1
ATOM 1275 N N . LEU A 1 158 ? -7.623 -17.004 -4.117 1.00 92.00 158 LEU A N 1
ATOM 1276 C CA . LEU A 1 158 ? -8.509 -17.272 -2.973 1.00 92.00 158 LEU A CA 1
ATOM 1277 C C . LEU A 1 158 ? -9.771 -18.045 -3.381 1.00 92.00 158 LEU A C 1
ATOM 1279 O O . LEU A 1 158 ? -10.177 -18.978 -2.696 1.00 92.00 158 LEU A O 1
ATOM 1283 N N . ASN A 1 159 ? -10.372 -17.686 -4.518 1.00 90.88 159 ASN A N 1
ATOM 1284 C CA . ASN A 1 159 ? -11.574 -18.357 -5.013 1.00 90.88 159 ASN A CA 1
ATOM 1285 C C . ASN A 1 159 ? -11.290 -19.766 -5.550 1.00 90.88 159 ASN A C 1
ATOM 1287 O O . ASN A 1 159 ? -12.143 -20.646 -5.458 1.00 90.88 159 ASN A O 1
ATOM 1291 N N . ARG A 1 160 ? -10.111 -19.986 -6.146 1.00 94.75 160 ARG A N 1
ATOM 1292 C CA . ARG A 1 160 ? -9.733 -21.286 -6.713 1.00 94.75 160 ARG A CA 1
ATOM 1293 C C . ARG A 1 160 ? -9.262 -22.270 -5.647 1.00 94.75 160 ARG A C 1
ATOM 1295 O O . ARG A 1 160 ? -9.512 -23.463 -5.791 1.00 94.75 160 ARG A O 1
ATOM 1302 N N . PHE A 1 161 ? -8.596 -21.770 -4.611 1.00 92.62 161 PHE A N 1
ATOM 1303 C CA . PHE A 1 161 ? -8.034 -22.557 -3.518 1.00 92.62 161 PHE A CA 1
ATOM 1304 C C . PHE A 1 161 ? -8.579 -22.043 -2.179 1.00 92.62 161 PHE A C 1
ATOM 1306 O O . PHE A 1 161 ? -7.836 -21.433 -1.406 1.00 92.62 161 PHE A O 1
ATOM 1313 N N . PRO A 1 162 ? -9.884 -22.236 -1.910 1.00 86.62 162 PRO A N 1
ATOM 1314 C CA . PRO A 1 162 ? -10.481 -21.770 -0.669 1.00 86.62 162 PRO A CA 1
ATOM 1315 C C . PRO A 1 162 ? -9.834 -22.470 0.528 1.00 86.62 162 PRO A C 1
ATOM 1317 O O . PRO A 1 162 ? -9.552 -23.670 0.491 1.00 86.62 162 PRO A O 1
ATOM 1320 N N . VAL A 1 163 ? -9.619 -21.720 1.608 1.00 82.00 163 VAL A N 1
ATOM 1321 C CA . VAL A 1 163 ? -9.098 -22.276 2.860 1.00 82.00 163 VAL A CA 1
ATOM 1322 C C . VAL A 1 163 ? -10.161 -23.195 3.464 1.00 82.00 163 VAL A C 1
ATOM 1324 O O . VAL A 1 163 ? -11.207 -22.745 3.930 1.00 82.00 163 VAL A O 1
ATOM 1327 N N . VAL A 1 164 ? -9.899 -24.498 3.441 1.00 81.50 164 VAL A N 1
ATOM 1328 C CA . VAL A 1 164 ? -10.756 -25.516 4.059 1.00 81.50 164 VAL A CA 1
ATOM 1329 C C . VAL A 1 164 ? -10.532 -25.521 5.576 1.00 81.50 164 VAL A C 1
ATOM 1331 O O . VAL A 1 164 ? -9.393 -25.452 6.029 1.00 81.50 164 VAL A O 1
ATOM 1334 N N . GLY A 1 165 ? -11.604 -25.621 6.373 1.00 67.06 165 GLY A N 1
ATOM 1335 C CA . GLY A 1 165 ? -11.506 -25.827 7.830 1.00 67.06 165 GLY A CA 1
ATOM 1336 C C . GLY A 1 165 ? -11.612 -24.586 8.731 1.00 67.06 165 GLY A C 1
ATOM 1337 O O . GLY A 1 165 ? -11.355 -24.694 9.926 1.00 67.06 165 GLY A O 1
ATOM 1338 N N . LEU A 1 166 ? -12.046 -23.427 8.221 1.00 58.72 166 LEU A N 1
ATOM 1339 C CA . LEU A 1 166 ? -12.213 -22.194 9.019 1.00 58.72 166 LEU A CA 1
ATOM 1340 C C . LEU A 1 166 ? -13.262 -22.278 10.150 1.00 58.72 166 LEU A C 1
ATOM 1342 O O . LEU A 1 166 ? -13.292 -21.409 11.015 1.00 58.72 166 LEU A O 1
ATOM 1346 N N . GLY A 1 167 ? -14.086 -23.330 10.193 1.00 51.06 167 GLY A N 1
ATOM 1347 C CA . GLY A 1 167 ? -15.164 -23.496 11.177 1.00 51.06 167 GLY A CA 1
ATOM 1348 C C . GLY A 1 167 ? -14.738 -23.777 12.626 1.00 51.06 167 GLY A C 1
ATOM 1349 O O . GLY A 1 167 ? -15.613 -24.045 13.439 1.00 51.06 167 GLY A O 1
ATOM 1350 N N . LYS A 1 168 ? -13.439 -23.767 12.965 1.00 41.03 168 LYS A N 1
ATOM 1351 C CA . LYS A 1 168 ? -12.950 -24.069 14.331 1.00 41.03 168 LYS A CA 1
ATOM 1352 C C . LYS A 1 168 ? -11.878 -23.122 14.883 1.00 41.03 168 LYS A C 1
ATOM 1354 O O . LYS A 1 168 ? -11.335 -23.395 15.944 1.00 41.03 168 LYS A O 1
ATOM 1359 N N . LEU A 1 169 ? -11.526 -22.042 14.181 1.00 46.12 169 LEU A N 1
ATOM 1360 C CA . LEU A 1 169 ? -10.422 -21.167 14.615 1.00 46.12 169 LEU A CA 1
ATOM 1361 C C . LEU A 1 169 ? -10.862 -19.957 15.456 1.00 46.12 169 LEU A C 1
ATOM 1363 O O . LEU A 1 169 ? -10.000 -19.284 16.010 1.00 46.12 169 LEU A O 1
ATOM 1367 N N . PHE A 1 170 ? -12.170 -19.696 15.585 1.00 42.38 170 PHE A N 1
ATOM 1368 C CA . PHE A 1 170 ? -12.703 -18.545 16.335 1.00 42.38 170 PHE A CA 1
ATOM 1369 C C . PHE A 1 170 ? -13.975 -18.848 17.157 1.00 42.38 170 PHE A C 1
ATOM 1371 O O . PHE A 1 170 ? -14.756 -17.941 17.431 1.00 42.38 170 PHE A O 1
ATOM 1378 N N . THR A 1 171 ? -14.183 -20.105 17.552 1.00 38.28 171 THR A N 1
ATOM 1379 C CA . THR A 1 171 ? -15.129 -20.495 18.620 1.00 38.28 171 THR A CA 1
ATOM 1380 C C . THR A 1 171 ? -14.339 -20.968 19.820 1.00 38.28 171 THR A C 1
ATOM 1382 O O . THR A 1 171 ? -14.667 -20.545 20.945 1.00 38.28 171 THR A O 1
#